Protein AF-A0A5N5CW07-F1 (afdb_monomer_lite)

Foldseek 3Di:
DDDDPAQPAEQEAAQDPVRDGDDPVSVVVVCVCVVVVRDYHYDHDHPVCVVVVVVVD

Sequence (57 aa):
MAAQPEPEIVLYDLASTKNICFSPAVWRIRLMLNYKQIPYRTIFLEFPDIEPTLKGL

Radius of gyration: 12.85 Å; chains: 1; bounding box: 26×27×36 Å

pLDDT: mean 84.05, std 13.0, range [38.84, 97.0]

Secondary structure (DSSP, 8-state):
-PPPPPPSEEEEEE--TTS----HHHHHHHHHHHHTT--EEEEEE-GGGHHHHHHT-

Organism: NCBI:txid45133

Structure (mmCIF, N/CA/C/O backbone):
data_AF-A0A5N5CW07-F1
#
_entry.id   AF-A0A5N5CW07-F1
#
loop_
_atom_site.group_PDB
_atom_site.id
_atom_site.type_symbol
_atom_site.label_atom_id
_atom_site.label_alt_id
_atom_site.label_comp_id
_atom_site.label_asym_id
_atom_site.label_entity_id
_atom_site.label_seq_id
_atom_site.pdbx_PDB_ins_code
_atom_site.Cartn_x
_atom_site.Cartn_y
_atom_site.Cartn_z
_atom_site.occupancy
_atom_site.B_iso_or_equiv
_atom_site.auth_seq_id
_atom_site.auth_comp_id
_atom_site.auth_asym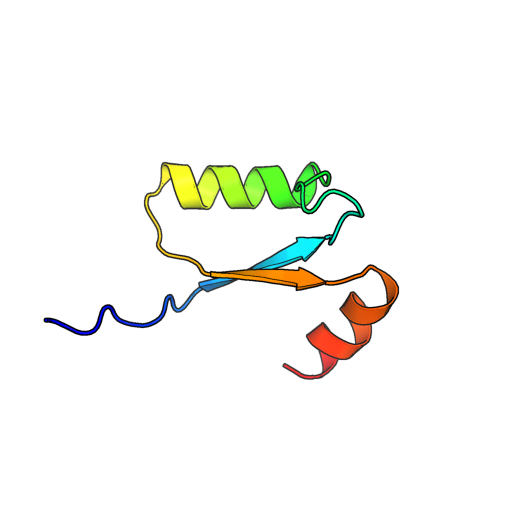_id
_atom_site.auth_atom_id
_atom_site.pdbx_PDB_model_num
ATOM 1 N N . MET A 1 1 ? -6.964 -16.776 22.858 1.00 38.84 1 MET A N 1
ATOM 2 C CA . MET A 1 1 ? -6.400 -15.797 21.906 1.00 38.84 1 MET A CA 1
ATOM 3 C C . MET A 1 1 ? -7.506 -15.395 20.942 1.00 38.84 1 MET A C 1
ATOM 5 O O . MET A 1 1 ? -7.923 -16.235 20.159 1.00 38.84 1 MET A O 1
ATOM 9 N N . ALA A 1 2 ? -8.065 -14.188 21.067 1.00 44.50 2 ALA A N 1
ATOM 10 C CA . ALA A 1 2 ? -9.128 -13.732 20.171 1.00 44.50 2 ALA A CA 1
ATOM 11 C C . ALA A 1 2 ? -8.522 -13.367 18.809 1.00 44.50 2 ALA A C 1
ATOM 13 O O . ALA A 1 2 ? -7.619 -12.528 18.751 1.00 44.50 2 ALA A O 1
ATOM 14 N N . ALA A 1 3 ? -8.994 -14.019 17.743 1.00 57.03 3 ALA A N 1
ATOM 15 C CA . ALA A 1 3 ? -8.667 -13.654 16.372 1.00 57.03 3 ALA A CA 1
ATOM 16 C C . ALA A 1 3 ? -9.025 -12.176 16.175 1.00 57.03 3 ALA A C 1
ATOM 18 O O . ALA A 1 3 ? -10.179 -11.788 16.354 1.00 57.03 3 ALA A O 1
ATOM 19 N N . GLN A 1 4 ? -8.024 -11.340 15.898 1.00 59.69 4 GLN A N 1
ATOM 20 C CA . GLN A 1 4 ? -8.289 -9.965 15.495 1.00 59.69 4 GLN A CA 1
ATOM 21 C C . GLN A 1 4 ? -8.987 -10.033 14.130 1.00 59.69 4 GLN A C 1
ATOM 23 O O . GLN A 1 4 ? -8.501 -10.777 13.273 1.00 59.69 4 GLN A O 1
ATOM 28 N N . PRO A 1 5 ? -10.116 -9.332 13.926 1.00 63.72 5 PRO A N 1
ATOM 29 C CA . PRO A 1 5 ? -10.737 -9.273 12.610 1.00 63.72 5 PRO A CA 1
ATOM 30 C C . PRO A 1 5 ? -9.697 -8.745 11.621 1.00 63.72 5 PRO A C 1
ATOM 32 O O . PRO A 1 5 ? -8.976 -7.791 11.929 1.00 63.72 5 PRO A O 1
ATOM 35 N N . GLU A 1 6 ? -9.569 -9.404 10.468 1.00 64.44 6 GLU A N 1
ATOM 36 C CA . GLU A 1 6 ? -8.696 -8.902 9.413 1.00 64.44 6 GLU A CA 1
ATOM 37 C C . GLU A 1 6 ? -9.088 -7.452 9.104 1.00 64.44 6 GLU A C 1
ATOM 39 O O . GLU A 1 6 ? -10.282 -7.142 9.037 1.00 64.44 6 GLU A O 1
ATOM 44 N N . PRO A 1 7 ? -8.113 -6.538 8.968 1.00 67.06 7 PRO A N 1
ATOM 45 C CA . PRO A 1 7 ? -8.429 -5.156 8.669 1.00 67.06 7 PRO A CA 1
ATOM 46 C C . PRO A 1 7 ? -9.181 -5.080 7.338 1.00 67.06 7 PRO A C 1
ATOM 48 O O . PRO A 1 7 ? -8.658 -5.483 6.301 1.00 67.06 7 PRO A O 1
ATOM 51 N N . GLU A 1 8 ? -10.389 -4.519 7.376 1.00 81.25 8 GLU A N 1
ATOM 52 C CA . GLU A 1 8 ? -11.252 -4.319 6.203 1.00 81.25 8 GLU A CA 1
ATOM 53 C C . GLU A 1 8 ? -10.589 -3.406 5.153 1.00 81.25 8 GLU A C 1
ATOM 55 O O . GLU A 1 8 ? -10.877 -3.483 3.961 1.00 81.25 8 GLU A O 1
ATOM 60 N N . ILE A 1 9 ? -9.643 -2.563 5.583 1.00 91.19 9 ILE A N 1
ATOM 61 C CA . ILE A 1 9 ? -8.961 -1.592 4.729 1.00 91.19 9 ILE A CA 1
ATOM 62 C C . ILE A 1 9 ? -7.615 -2.132 4.246 1.00 91.19 9 ILE A C 1
ATOM 64 O O . ILE A 1 9 ? -6.725 -2.493 5.025 1.00 91.19 9 ILE A O 1
ATOM 68 N N . VAL A 1 10 ? -7.444 -2.095 2.925 1.00 92.56 10 VAL A N 1
ATOM 69 C CA . VAL A 1 10 ? -6.209 -2.443 2.221 1.00 92.56 10 VAL A CA 1
ATOM 70 C C . VAL A 1 10 ? -5.598 -1.177 1.632 1.00 92.56 10 VAL A C 1
ATOM 72 O O . VAL A 1 10 ? -6.188 -0.542 0.762 1.00 92.56 10 VAL A O 1
ATOM 75 N N . LEU A 1 11 ? -4.408 -0.811 2.100 1.00 92.00 11 LEU A N 1
ATOM 76 C CA . LEU A 1 11 ? -3.610 0.272 1.539 1.00 92.00 11 LEU A CA 1
ATOM 77 C C . LEU A 1 11 ? -2.626 -0.301 0.515 1.00 92.00 11 LEU A C 1
ATOM 79 O O . LEU A 1 11 ? -1.642 -0.936 0.893 1.00 92.00 11 LEU A O 1
ATOM 83 N N . TYR A 1 12 ? -2.878 -0.055 -0.768 1.00 91.38 12 TYR A N 1
ATOM 84 C CA . TYR A 1 12 ? -1.917 -0.347 -1.829 1.00 91.38 12 TYR A CA 1
ATOM 85 C C . TYR A 1 12 ? -0.858 0.758 -1.876 1.00 91.38 12 TYR A C 1
ATOM 87 O O . TYR A 1 12 ? -1.183 1.930 -2.078 1.00 91.38 12 TYR A O 1
ATOM 95 N N . ASP A 1 13 ? 0.396 0.389 -1.641 1.00 90.06 13 ASP A N 1
ATOM 96 C CA . ASP A 1 13 ? 1.539 1.299 -1.586 1.00 90.06 13 ASP A CA 1
ATOM 97 C C . ASP A 1 13 ? 2.540 0.972 -2.691 1.00 90.06 13 ASP A C 1
ATOM 99 O O . ASP A 1 13 ? 2.596 -0.153 -3.186 1.00 90.06 13 ASP A O 1
ATOM 103 N N . LEU A 1 14 ? 3.342 1.960 -3.069 1.00 87.69 14 LEU A N 1
ATOM 104 C CA . LEU A 1 14 ? 4.382 1.778 -4.068 1.00 87.69 14 LEU A CA 1
ATOM 105 C C . LEU A 1 14 ? 5.566 1.056 -3.436 1.00 87.69 14 LEU A C 1
ATOM 107 O O . LEU A 1 14 ? 6.191 1.554 -2.491 1.00 87.69 14 LEU A O 1
ATOM 111 N N . ALA A 1 15 ? 5.872 -0.116 -3.979 1.00 83.06 15 ALA A N 1
ATOM 112 C CA . ALA A 1 15 ? 7.070 -0.850 -3.643 1.00 83.06 15 ALA A CA 1
ATOM 113 C C . ALA A 1 15 ? 8.308 -0.010 -3.992 1.00 83.06 15 ALA A C 1
ATOM 115 O O . ALA A 1 15 ? 8.349 0.756 -4.956 1.00 83.06 15 ALA A O 1
ATOM 116 N N . SER A 1 16 ? 9.313 -0.108 -3.133 1.00 75.62 16 SER A N 1
ATOM 117 C CA . SER A 1 16 ? 10.602 0.545 -3.301 1.00 75.62 16 SER A CA 1
ATOM 118 C C . SER A 1 16 ? 11.672 -0.509 -3.132 1.00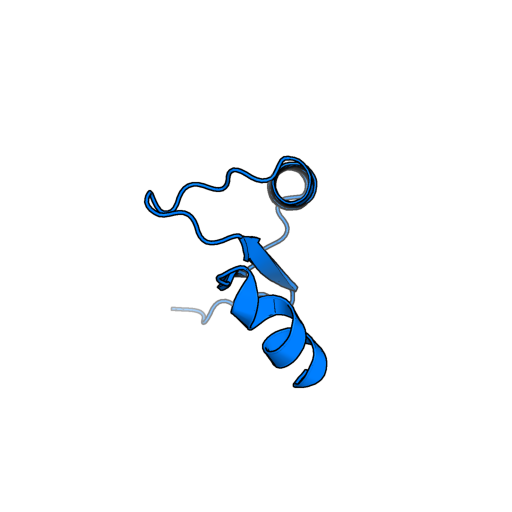 75.62 16 SER A C 1
ATOM 120 O O . SER A 1 16 ? 11.522 -1.419 -2.319 1.00 75.62 16 SER A O 1
ATOM 122 N N . THR A 1 17 ? 12.808 -0.328 -3.795 1.00 71.25 17 THR A N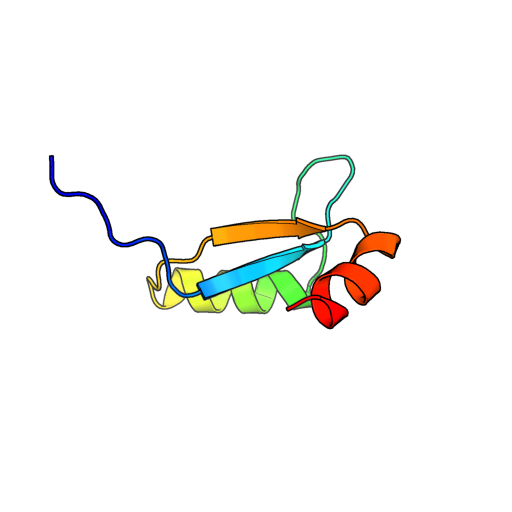 1
ATOM 123 C CA . THR A 1 17 ? 13.982 -1.200 -3.637 1.00 71.25 17 THR A CA 1
ATOM 124 C C . THR A 1 17 ? 14.465 -1.309 -2.188 1.00 71.25 17 THR A C 1
ATOM 126 O O . THR A 1 17 ? 15.159 -2.259 -1.839 1.00 71.25 17 THR A O 1
ATOM 129 N N . LYS A 1 18 ? 14.093 -0.352 -1.326 1.00 70.88 18 LYS A N 1
ATOM 130 C CA . LYS A 1 18 ? 14.402 -0.358 0.111 1.00 70.88 18 LYS A CA 1
ATOM 131 C C . LYS A 1 18 ? 13.225 -0.765 1.005 1.00 70.88 18 LYS A C 1
ATOM 133 O O . LYS A 1 18 ? 13.361 -0.671 2.219 1.00 70.88 18 LYS A O 1
ATOM 138 N N . ASN A 1 19 ? 12.083 -1.177 0.445 1.00 65.56 19 ASN A N 1
ATOM 139 C CA . ASN A 1 19 ? 10.823 -1.396 1.174 1.00 65.56 19 ASN A CA 1
ATOM 140 C C . ASN A 1 19 ? 10.391 -0.190 2.032 1.00 65.56 19 ASN A C 1
ATOM 142 O O . ASN A 1 19 ? 9.770 -0.335 3.082 1.00 65.56 19 ASN A O 1
ATOM 146 N N . ILE A 1 20 ? 10.735 1.022 1.590 1.00 69.19 20 ILE A N 1
ATOM 147 C CA . ILE A 1 20 ? 10.346 2.267 2.251 1.00 69.19 20 ILE A CA 1
ATOM 148 C C . ILE A 1 20 ? 9.283 2.942 1.392 1.00 69.19 20 ILE A C 1
ATOM 150 O O . ILE A 1 20 ? 9.490 3.152 0.196 1.00 69.19 20 ILE A O 1
ATOM 154 N N . CYS A 1 21 ? 8.173 3.339 2.015 1.00 68.56 21 CYS A N 1
ATOM 155 C CA . CYS A 1 21 ? 7.193 4.224 1.397 1.00 68.56 21 CYS A CA 1
ATOM 156 C C . CYS A 1 21 ? 7.906 5.499 0.934 1.00 68.56 21 CYS A C 1
ATOM 158 O O . CYS A 1 21 ? 8.447 6.232 1.760 1.00 68.56 21 CYS A O 1
ATOM 160 N N . PHE A 1 22 ? 7.906 5.792 -0.362 1.00 78.12 22 PHE A N 1
ATOM 161 C CA . PHE A 1 22 ? 8.535 7.012 -0.890 1.00 78.12 22 PHE A CA 1
ATOM 162 C C . PHE A 1 22 ? 7.520 7.983 -1.494 1.00 78.12 22 PHE A C 1
ATOM 164 O O . PHE A 1 22 ? 7.822 9.158 -1.689 1.00 78.12 22 PHE A O 1
ATOM 171 N N . SER A 1 23 ? 6.311 7.507 -1.791 1.00 83.62 23 SER A N 1
ATOM 172 C CA . SER A 1 23 ? 5.296 8.318 -2.447 1.00 83.62 23 SER A CA 1
ATOM 173 C C . SER A 1 23 ? 4.625 9.275 -1.460 1.00 83.62 23 SER A C 1
ATOM 175 O O . SER A 1 23 ? 3.990 8.812 -0.507 1.00 83.62 23 SER A O 1
ATOM 177 N N . PRO A 1 24 ? 4.683 10.601 -1.687 1.00 88.12 24 PRO A N 1
ATOM 178 C CA . PRO A 1 24 ? 4.028 11.570 -0.810 1.00 88.12 24 PRO A CA 1
ATOM 179 C C . PRO A 1 24 ? 2.502 11.400 -0.800 1.00 88.12 24 PRO A C 1
ATOM 181 O O . PRO A 1 24 ? 1.854 11.688 0.207 1.00 88.12 24 PRO A O 1
ATOM 184 N N . ALA A 1 25 ? 1.919 10.895 -1.893 1.00 89.56 25 ALA A N 1
ATOM 185 C CA . ALA A 1 25 ? 0.489 10.615 -1.976 1.00 89.56 25 ALA A CA 1
ATOM 186 C C . ALA A 1 25 ? 0.081 9.497 -1.006 1.00 89.56 25 ALA A C 1
ATOM 188 O O . ALA A 1 25 ? -0.851 9.672 -0.220 1.00 89.56 25 ALA A O 1
ATOM 189 N N . VAL A 1 26 ? 0.820 8.383 -1.001 1.00 90.38 26 VAL A N 1
ATOM 190 C CA . VAL A 1 26 ? 0.508 7.247 -0.123 1.00 90.38 26 VAL A CA 1
ATOM 191 C C . VAL A 1 26 ? 0.846 7.562 1.336 1.00 90.38 26 VAL A C 1
ATOM 193 O O . VAL A 1 26 ? 0.083 7.211 2.237 1.00 90.38 26 VAL A O 1
ATOM 196 N N . TRP A 1 27 ? 1.916 8.329 1.583 1.00 91.06 27 TRP A N 1
ATOM 197 C CA . TRP A 1 27 ? 2.270 8.812 2.923 1.00 91.06 27 TRP A CA 1
ATOM 198 C C . TRP A 1 27 ? 1.146 9.595 3.596 1.00 91.06 27 TRP A C 1
ATOM 200 O O . TRP A 1 27 ? 0.889 9.393 4.782 1.00 91.06 27 TRP A O 1
ATOM 210 N N . ARG A 1 28 ? 0.446 10.463 2.856 1.00 92.94 28 ARG A N 1
ATOM 211 C CA . ARG A 1 28 ? -0.696 11.210 3.405 1.00 92.94 28 ARG A CA 1
ATOM 212 C C . ARG A 1 28 ? -1.792 10.270 3.903 1.00 92.94 28 ARG A C 1
ATOM 214 O O . ARG A 1 28 ? -2.280 10.456 5.014 1.00 92.94 28 ARG A O 1
ATOM 221 N N . ILE A 1 29 ? -2.138 9.248 3.121 1.00 93.88 29 ILE A N 1
ATOM 222 C CA . ILE A 1 29 ? -3.165 8.262 3.492 1.00 93.88 29 ILE A CA 1
ATOM 223 C C . ILE A 1 29 ? -2.706 7.449 4.706 1.00 93.88 29 ILE A C 1
ATOM 225 O O . ILE A 1 29 ? -3.449 7.323 5.679 1.00 93.88 29 ILE A O 1
ATOM 229 N N . ARG A 1 30 ? -1.454 6.976 4.697 1.00 93.12 30 ARG A N 1
ATOM 230 C CA . ARG A 1 30 ? -0.841 6.254 5.820 1.00 93.12 30 ARG A CA 1
ATOM 231 C C . ARG A 1 30 ? -0.902 7.060 7.118 1.00 93.12 30 ARG A C 1
ATOM 233 O O . ARG A 1 30 ? -1.316 6.534 8.148 1.00 93.12 30 ARG A O 1
ATOM 240 N N . LEU A 1 31 ? -0.529 8.340 7.067 1.00 94.12 31 LEU A N 1
ATOM 241 C CA . LEU A 1 31 ? -0.596 9.239 8.220 1.00 94.12 31 LEU A CA 1
ATOM 242 C C . LEU A 1 31 ? -2.033 9.420 8.714 1.00 94.12 31 LEU A C 1
ATOM 244 O O . LEU A 1 31 ? -2.257 9.374 9.919 1.00 94.12 31 LEU A O 1
ATOM 248 N N . MET A 1 32 ? -3.005 9.578 7.812 1.00 95.50 32 MET A N 1
ATOM 249 C CA . MET A 1 32 ? -4.417 9.709 8.189 1.00 95.50 32 MET A CA 1
ATOM 250 C C . MET A 1 32 ? -4.955 8.452 8.884 1.00 95.50 32 MET A C 1
ATOM 252 O O . MET A 1 32 ? -5.625 8.577 9.910 1.00 95.50 32 MET A O 1
ATOM 256 N N . LEU A 1 33 ? -4.655 7.260 8.357 1.00 94.69 33 LEU A N 1
ATOM 257 C CA . LEU A 1 33 ? -5.077 5.983 8.947 1.00 94.69 33 LEU A CA 1
ATOM 258 C C . LEU A 1 33 ? -4.430 5.761 10.318 1.00 94.69 33 LEU A C 1
ATOM 260 O O . LEU A 1 33 ? -5.129 5.465 11.286 1.00 94.69 33 LEU A O 1
ATOM 264 N N . ASN A 1 34 ? -3.118 5.999 10.417 1.00 94.12 34 ASN A N 1
ATOM 265 C CA . ASN A 1 34 ? -2.375 5.901 11.673 1.00 94.12 34 ASN A CA 1
ATOM 266 C C . ASN A 1 34 ? -2.904 6.889 12.723 1.00 94.12 34 ASN A C 1
ATOM 268 O O . ASN A 1 34 ? -3.141 6.503 13.865 1.00 94.12 34 ASN A O 1
ATOM 272 N N . TYR A 1 35 ? -3.117 8.153 12.340 1.00 97.00 35 TYR A N 1
ATOM 273 C CA . TYR A 1 35 ? -3.621 9.195 13.239 1.00 97.00 35 TYR A CA 1
ATOM 274 C C . TYR A 1 35 ? -5.014 8.862 13.782 1.00 97.00 35 TYR A C 1
ATOM 276 O O . TYR A 1 35 ? -5.301 9.106 14.950 1.00 97.00 35 TYR A O 1
ATOM 284 N N . LYS A 1 36 ? -5.873 8.270 12.946 1.00 95.75 36 LYS A N 1
ATOM 285 C CA . LYS A 1 36 ? -7.221 7.838 13.337 1.00 95.75 36 LYS A CA 1
ATOM 286 C C . LYS A 1 36 ? -7.256 6.475 14.037 1.00 95.75 36 LYS A C 1
ATOM 288 O O . LYS A 1 36 ? -8.345 6.031 14.381 1.00 95.75 36 LYS A O 1
ATOM 293 N N . GLN A 1 37 ? -6.107 5.821 14.230 1.00 93.06 37 GLN A N 1
ATOM 294 C CA . GLN A 1 37 ? -6.000 4.468 14.791 1.00 93.06 37 GLN A CA 1
ATOM 295 C C . GLN A 1 37 ? -6.874 3.436 14.058 1.00 93.06 37 GLN A C 1
ATOM 297 O O . GLN A 1 37 ? -7.397 2.500 14.660 1.00 93.06 37 GLN A O 1
ATOM 302 N N . ILE A 1 38 ? -7.037 3.607 12.746 1.00 93.38 38 ILE A N 1
ATOM 303 C CA . ILE A 1 38 ? -7.810 2.681 11.921 1.00 93.38 38 ILE A CA 1
ATOM 304 C C . ILE A 1 38 ? -6.889 1.517 11.540 1.00 93.38 38 ILE A C 1
ATOM 306 O O . ILE A 1 38 ? -5.827 1.772 10.970 1.00 93.38 38 ILE A O 1
ATOM 310 N N . PRO A 1 39 ? -7.251 0.255 11.826 1.00 92.25 39 PRO A N 1
ATOM 311 C CA . PRO A 1 39 ? -6.455 -0.891 11.409 1.00 92.25 39 PRO A CA 1
ATOM 312 C C . PRO A 1 39 ? -6.531 -1.062 9.884 1.00 92.25 39 PRO A C 1
ATOM 314 O O . PRO A 1 39 ? -7.612 -1.075 9.299 1.00 92.25 39 PRO A O 1
ATOM 317 N N . TYR A 1 40 ? -5.378 -1.202 9.232 1.00 92.31 40 TYR A N 1
ATOM 318 C CA . TYR A 1 40 ? -5.263 -1.454 7.793 1.00 92.31 40 TYR A CA 1
ATOM 319 C C . TYR A 1 40 ? -4.108 -2.415 7.514 1.00 92.31 40 TYR A C 1
ATOM 321 O O . TYR A 1 40 ? -3.141 -2.482 8.278 1.00 92.31 40 TYR A O 1
ATOM 329 N N . ARG A 1 41 ? -4.178 -3.128 6.388 1.00 90.50 41 ARG A N 1
ATOM 330 C CA . ARG A 1 41 ? -3.034 -3.873 5.839 1.00 90.50 41 ARG A CA 1
ATOM 331 C C . ARG A 1 41 ? -2.391 -3.085 4.706 1.00 90.50 41 ARG A C 1
ATOM 333 O O . ARG A 1 41 ? -3.092 -2.429 3.945 1.00 90.50 41 ARG A O 1
ATOM 340 N N . THR A 1 42 ? -1.067 -3.142 4.583 1.00 90.12 42 THR A N 1
ATOM 341 C CA . THR A 1 42 ? -0.354 -2.562 3.433 1.00 90.12 42 THR A CA 1
ATOM 342 C C . THR A 1 42 ? 0.006 -3.670 2.451 1.00 90.12 42 THR A C 1
ATOM 344 O O . THR A 1 42 ? 0.593 -4.667 2.867 1.00 90.12 42 THR A O 1
ATOM 347 N N . ILE A 1 43 ? -0.303 -3.483 1.170 1.00 90.06 43 ILE A N 1
ATOM 348 C CA . ILE A 1 43 ? 0.198 -4.321 0.074 1.00 90.06 43 ILE A CA 1
ATOM 349 C C . ILE A 1 43 ? 1.112 -3.450 -0.780 1.00 90.06 43 ILE A C 1
ATOM 351 O O . ILE A 1 43 ? 0.680 -2.417 -1.284 1.00 90.06 43 ILE A O 1
ATOM 355 N N . PHE A 1 44 ? 2.371 -3.852 -0.923 1.00 89.12 44 PHE A N 1
ATOM 356 C CA . PHE A 1 44 ? 3.317 -3.161 -1.792 1.00 89.12 44 PHE A CA 1
ATOM 357 C C . PHE A 1 44 ? 3.180 -3.690 -3.218 1.00 89.12 44 PHE A C 1
ATOM 359 O O . PHE A 1 44 ? 3.252 -4.899 -3.433 1.00 89.12 44 PHE A O 1
ATOM 366 N N . LEU A 1 45 ? 2.971 -2.781 -4.166 1.00 88.81 45 LEU A N 1
ATOM 367 C CA . LEU A 1 45 ? 2.883 -3.068 -5.591 1.00 88.81 45 LEU A CA 1
ATOM 368 C C . LEU A 1 45 ? 4.000 -2.340 -6.327 1.00 88.81 45 LEU A C 1
ATOM 370 O O . LEU A 1 45 ? 4.256 -1.157 -6.084 1.00 88.81 45 LEU A O 1
ATOM 374 N N . GLU A 1 46 ? 4.636 -3.040 -7.256 1.00 87.94 46 GLU A N 1
ATOM 375 C CA . GLU A 1 46 ? 5.513 -2.405 -8.228 1.00 87.94 46 GLU A CA 1
ATOM 376 C C . GLU A 1 46 ? 4.672 -1.589 -9.215 1.00 87.94 46 GLU A C 1
ATOM 378 O O . GLU A 1 46 ? 3.517 -1.912 -9.498 1.00 87.94 46 GLU A O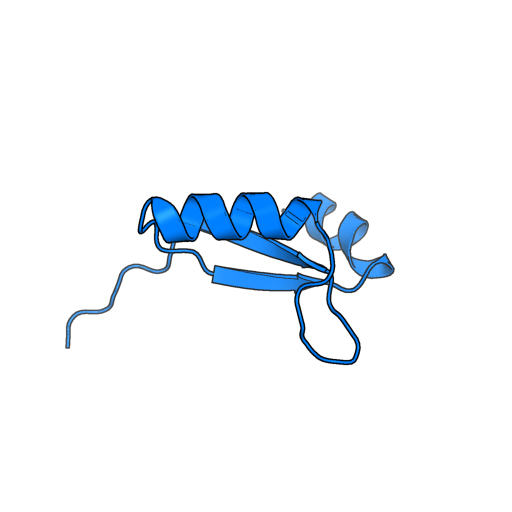 1
ATOM 383 N N . PHE A 1 47 ? 5.253 -0.521 -9.764 1.00 85.88 47 PHE A N 1
ATOM 384 C 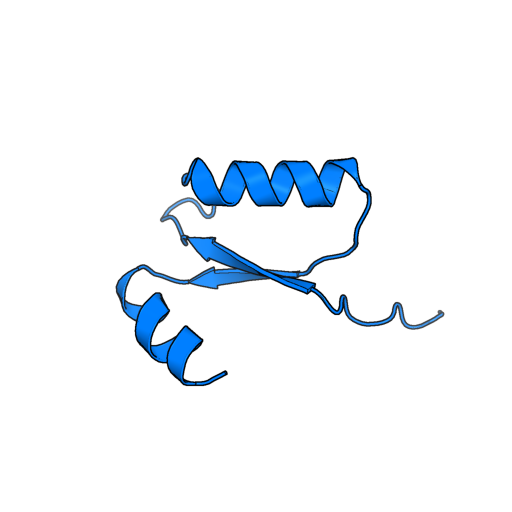CA . PHE A 1 47 ? 4.557 0.356 -10.710 1.00 85.88 47 PHE A CA 1
ATOM 385 C C . PHE A 1 47 ? 3.857 -0.372 -11.882 1.00 85.88 47 PHE A C 1
ATOM 387 O O . PHE A 1 47 ? 2.699 -0.041 -12.150 1.00 85.88 47 PHE A O 1
ATOM 394 N N . PRO A 1 48 ? 4.476 -1.362 -12.566 1.00 90.38 48 PRO A N 1
ATOM 395 C CA . PRO A 1 48 ? 3.803 -2.107 -13.637 1.00 90.38 48 PRO A CA 1
ATOM 396 C C . PRO A 1 48 ? 2.607 -2.946 -13.164 1.00 90.38 48 PRO A C 1
ATOM 398 O O . PRO A 1 48 ? 1.714 -3.223 -13.962 1.00 90.38 48 PRO A O 1
ATOM 401 N N . ASP A 1 49 ? 2.552 -3.314 -11.883 1.00 90.06 49 ASP A N 1
ATOM 402 C CA . ASP A 1 49 ? 1.531 -4.218 -11.350 1.00 90.06 49 ASP A CA 1
ATOM 403 C C . ASP A 1 49 ? 0.285 -3.479 -10.837 1.00 90.06 49 ASP A C 1
ATOM 405 O O . ASP A 1 49 ? -0.718 -4.112 -10.505 1.00 90.06 49 ASP A O 1
ATOM 409 N N . ILE A 1 50 ? 0.303 -2.142 -10.796 1.00 89.06 50 ILE A N 1
ATOM 410 C CA . ILE A 1 50 ? -0.806 -1.329 -10.270 1.00 89.06 50 ILE A CA 1
ATOM 411 C C . ILE A 1 50 ? -2.075 -1.523 -11.100 1.00 89.06 50 ILE A C 1
ATOM 413 O O . ILE A 1 50 ? -3.117 -1.894 -10.567 1.00 89.06 50 ILE A O 1
ATOM 417 N N . GLU A 1 51 ? -2.003 -1.270 -12.406 1.00 92.19 51 GLU A N 1
ATOM 418 C CA . GLU A 1 51 ? -3.154 -1.381 -13.303 1.00 92.19 51 GLU A CA 1
ATOM 419 C C . GLU A 1 51 ? -3.766 -2.793 -13.325 1.00 92.19 51 GLU A C 1
ATOM 421 O O . GLU A 1 51 ? -4.979 -2.897 -13.116 1.00 92.19 51 GLU A O 1
ATOM 426 N N . PRO A 1 52 ? -2.996 -3.881 -13.542 1.00 94.38 52 PRO A N 1
ATOM 427 C CA . PRO A 1 52 ? -3.571 -5.223 -13.563 1.00 94.38 52 PRO A CA 1
ATOM 428 C C . PRO A 1 52 ? -4.144 -5.633 -12.203 1.00 94.38 52 PRO A C 1
ATOM 430 O O .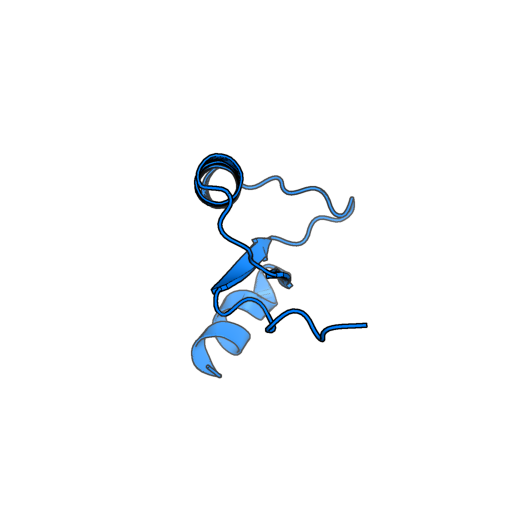 PRO A 1 52 ? -5.209 -6.247 -12.169 1.00 94.38 52 PRO A O 1
ATOM 433 N N . THR A 1 53 ? -3.504 -5.252 -11.090 1.00 91.38 53 THR A N 1
ATOM 434 C CA . THR A 1 53 ? -4.021 -5.556 -9.747 1.00 91.38 53 THR A CA 1
ATOM 435 C C . THR A 1 53 ? -5.340 -4.837 -9.492 1.00 91.38 53 THR A C 1
ATOM 437 O O . THR A 1 53 ? -6.302 -5.466 -9.065 1.00 91.38 53 THR A O 1
ATOM 440 N N . LEU A 1 54 ? -5.422 -3.536 -9.789 1.00 88.75 54 LEU A N 1
ATOM 441 C CA . LEU A 1 54 ? -6.628 -2.746 -9.524 1.00 88.75 54 LEU A CA 1
ATOM 442 C C . LEU A 1 54 ? -7.793 -3.086 -10.458 1.00 88.75 54 LEU A C 1
ATOM 444 O O . LEU A 1 54 ? -8.941 -2.922 -10.063 1.00 88.75 54 LEU A O 1
ATOM 448 N N . LYS A 1 55 ? -7.523 -3.567 -11.676 1.00 92.88 55 LYS A N 1
ATOM 449 C CA . LYS A 1 55 ? -8.566 -4.069 -12.585 1.00 92.88 55 LYS A CA 1
ATOM 450 C C . LYS A 1 55 ? -9.123 -5.436 -12.179 1.00 92.88 55 LYS A C 1
ATOM 452 O O . LYS A 1 55 ? -10.196 -5.796 -12.652 1.00 92.88 55 LYS A O 1
ATOM 457 N N . GLY A 1 56 ? -8.379 -6.208 -11.388 1.00 87.81 56 GLY A N 1
ATOM 458 C CA . GLY A 1 56 ? -8.762 -7.552 -10.950 1.00 87.81 56 GLY A CA 1
ATOM 459 C C . GLY A 1 56 ? -9.541 -7.610 -9.631 1.00 87.81 56 GLY A C 1
ATOM 460 O O . GLY A 1 56 ? -9.909 -8.711 -9.223 1.00 87.81 56 GLY A O 1
ATOM 461 N N . LEU A 1 57 ? -9.752 -6.467 -8.967 1.00 83.12 57 LEU A N 1
ATOM 462 C CA . LEU A 1 57 ? -10.546 -6.319 -7.738 1.00 83.12 57 LEU A CA 1
ATOM 463 C C . LEU A 1 57 ? -12.014 -6.028 -8.063 1.00 83.12 57 LEU A C 1
ATOM 465 O O . LEU A 1 57 ? -12.873 -6.563 -7.329 1.00 83.12 57 LEU A O 1
#